Protein AF-A0A7S1W6W3-F1 (afdb_monomer)

Solvent-accessible surface area (backbone atoms only — not comparable to full-atom values): 7417 Å² total; per-residue (Å²): 113,71,74,59,61,62,49,47,55,61,54,48,54,53,51,39,64,59,42,48,60,51,46,34,70,72,40,81,71,76,44,70,89,75,52,72,69,57,50,52,51,46,44,64,72,44,45,64,67,44,46,53,46,49,52,52,31,54,50,51,26,52,55,46,24,53,50,42,47,70,77,40,65,91,51,51,86,52,29,55,62,51,25,40,52,69,32,45,48,62,43,52,25,50,45,52,53,48,43,44,52,44,49,27,54,73,72,74,42,80,69,84,86,73,88,56,61,75,69,43,42,41,31,69,49,65,35,59,85,78,56,118

Nearest PDB structures (foldseek):
  6rd4-assembly1_M  TM=3.111E-01  e=1.620E+00  Polytomella sp. Pringsheim 198.80

Organism: Alexandrium catenella (NCBI:txid2925)

Foldseek 3Di:
DVVQLVVQQVVLLVLLLVLLVVLCVVQPNQADDQDPVNSVVLSVVLRVVLSVLSVVLVVQLVVQLVVCCVPCVPPNVCSNVVSCLVRVQVSSLVSSVSSSCSSCVSRVHDRPPPPDDPVVSCCVRRCVPPND

Structure (mmCIF, N/CA/C/O backbone):
data_AF-A0A7S1W6W3-F1
#
_entry.id   AF-A0A7S1W6W3-F1
#
loop_
_atom_site.group_PDB
_atom_site.id
_atom_site.type_symbol
_atom_site.label_atom_id
_atom_site.label_alt_id
_atom_site.label_comp_id
_atom_site.label_asym_id
_atom_site.label_entity_id
_atom_site.label_seq_id
_atom_site.pdbx_PDB_ins_code
_atom_site.Cartn_x
_atom_site.Cartn_y
_atom_site.Cartn_z
_atom_site.occupancy
_atom_site.B_iso_or_equiv
_atom_site.auth_seq_id
_atom_site.auth_comp_id
_atom_site.auth_asym_id
_atom_site.auth_atom_id
_atom_site.pdbx_PDB_model_num
ATOM 1 N N . CYS A 1 1 ? 17.643 3.115 -4.913 1.00 47.09 1 CYS A N 1
ATOM 2 C CA . CYS A 1 1 ? 17.000 4.449 -4.948 1.00 47.09 1 CYS A CA 1
ATOM 3 C C . CYS A 1 1 ? 16.582 4.895 -3.543 1.00 47.09 1 CYS A C 1
ATOM 5 O O . CYS A 1 1 ? 15.447 4.639 -3.155 1.00 47.09 1 CYS A O 1
ATOM 7 N N . PRO A 1 2 ? 17.455 5.586 -2.794 1.00 46.28 2 PRO A N 1
ATOM 8 C CA . PRO A 1 2 ? 17.149 6.085 -1.443 1.00 46.28 2 PRO A CA 1
ATOM 9 C C . PRO A 1 2 ? 15.945 7.041 -1.415 1.00 46.28 2 PRO A C 1
ATOM 11 O O . PRO A 1 2 ? 15.123 6.995 -0.506 1.00 46.28 2 PRO A O 1
ATOM 14 N N . ARG A 1 3 ? 15.784 7.840 -2.482 1.00 53.62 3 ARG A N 1
ATOM 15 C CA . ARG A 1 3 ? 14.672 8.792 -2.652 1.00 53.62 3 ARG A CA 1
ATOM 16 C C . ARG A 1 3 ? 13.290 8.120 -2.705 1.00 53.62 3 ARG A C 1
ATOM 18 O O . ARG A 1 3 ? 12.322 8.704 -2.239 1.00 53.62 3 ARG A O 1
ATOM 25 N N . LEU A 1 4 ? 13.198 6.891 -3.226 1.00 51.38 4 LEU A N 1
ATOM 26 C CA . LEU A 1 4 ? 11.931 6.147 -3.314 1.00 51.38 4 LEU A CA 1
ATOM 27 C C . LEU A 1 4 ? 11.570 5.464 -1.988 1.00 51.38 4 LEU A C 1
ATOM 29 O O . LEU A 1 4 ? 10.402 5.435 -1.616 1.00 51.38 4 LEU A O 1
ATOM 33 N N . ALA A 1 5 ? 12.569 4.981 -1.242 1.00 52.84 5 ALA A N 1
ATOM 34 C CA . ALA A 1 5 ? 12.357 4.413 0.090 1.00 52.84 5 ALA A CA 1
ATOM 35 C C . ALA A 1 5 ? 11.894 5.481 1.098 1.00 52.84 5 ALA A C 1
ATOM 37 O O . ALA A 1 5 ? 10.983 5.230 1.882 1.00 52.84 5 ALA A O 1
ATOM 38 N N . GLY A 1 6 ? 12.456 6.696 1.022 1.00 58.56 6 GLY A N 1
ATOM 39 C CA . GLY A 1 6 ? 12.026 7.827 1.850 1.00 58.56 6 GLY A CA 1
ATOM 40 C C . GLY A 1 6 ? 10.594 8.291 1.560 1.00 58.56 6 GLY A C 1
ATOM 41 O O . GLY A 1 6 ? 9.877 8.653 2.485 1.00 58.56 6 GLY A O 1
ATOM 42 N N . ALA A 1 7 ? 10.143 8.218 0.302 1.00 66.50 7 ALA A N 1
ATOM 43 C CA . ALA A 1 7 ? 8.774 8.572 -0.083 1.00 66.50 7 ALA A CA 1
ATOM 44 C C . ALA A 1 7 ? 7.724 7.532 0.354 1.00 66.50 7 ALA A C 1
ATOM 46 O O . ALA A 1 7 ? 6.548 7.867 0.498 1.00 66.50 7 ALA A O 1
ATOM 47 N N . ALA A 1 8 ? 8.130 6.282 0.604 1.00 67.00 8 ALA A N 1
ATOM 48 C CA . ALA A 1 8 ? 7.211 5.217 0.996 1.00 67.00 8 ALA A CA 1
ATOM 49 C C . ALA A 1 8 ? 6.526 5.501 2.344 1.00 67.00 8 ALA A C 1
ATOM 51 O O . ALA A 1 8 ? 5.333 5.236 2.484 1.00 67.00 8 ALA A O 1
ATOM 52 N N . LEU A 1 9 ? 7.259 6.066 3.308 1.00 74.44 9 LEU A N 1
ATOM 53 C CA . LEU A 1 9 ? 6.771 6.363 4.660 1.00 74.44 9 LEU A CA 1
ATOM 54 C C . LEU A 1 9 ? 5.672 7.446 4.671 1.00 74.44 9 LEU A C 1
ATOM 56 O O . LEU A 1 9 ? 4.576 7.159 5.155 1.00 74.44 9 LEU A O 1
ATOM 60 N N . PRO A 1 10 ? 5.886 8.651 4.102 1.00 80.00 10 PRO A N 1
ATOM 61 C CA . PRO A 1 10 ? 4.853 9.686 4.043 1.00 80.00 10 PRO A CA 1
ATOM 62 C C . PRO A 1 10 ? 3.596 9.233 3.296 1.00 80.00 10 PRO A C 1
ATOM 64 O O . PRO A 1 10 ? 2.485 9.474 3.762 1.00 80.00 10 PRO A O 1
ATOM 67 N N . ILE A 1 11 ? 3.760 8.527 2.169 1.00 75.94 11 ILE A N 1
ATOM 68 C CA . ILE A 1 11 ? 2.632 8.014 1.378 1.00 75.94 11 ILE A CA 1
ATOM 69 C C . ILE A 1 11 ? 1.786 7.044 2.210 1.00 75.94 11 ILE A C 1
ATOM 71 O O . ILE A 1 11 ? 0.556 7.103 2.159 1.00 75.94 11 ILE A O 1
ATOM 75 N N . GLN A 1 12 ? 2.419 6.175 3.002 1.00 76.62 12 GLN A N 1
ATOM 76 C CA . GLN A 1 12 ? 1.704 5.248 3.881 1.00 76.62 12 GLN A CA 1
ATOM 77 C C . GLN A 1 12 ? 0.970 5.967 5.002 1.00 76.62 12 GLN A C 1
ATOM 79 O O . GLN A 1 12 ? -0.212 5.703 5.202 1.00 76.62 12 GLN A O 1
ATOM 84 N N . VAL A 1 13 ? 1.631 6.900 5.694 1.00 82.44 13 VAL A N 1
ATOM 85 C CA . VAL A 1 13 ? 0.998 7.656 6.784 1.00 82.44 13 VAL A CA 1
ATOM 86 C C . VAL A 1 13 ? -0.251 8.367 6.273 1.00 82.44 13 VAL A C 1
ATOM 88 O O . VAL A 1 13 ? -1.313 8.224 6.872 1.00 82.44 13 VAL A O 1
ATOM 91 N N . VAL A 1 14 ? -0.156 9.056 5.132 1.00 84.25 14 VAL A N 1
ATOM 92 C CA . VAL A 1 14 ? -1.305 9.740 4.521 1.00 84.25 14 VAL A CA 1
ATOM 93 C C . VAL A 1 14 ? -2.383 8.744 4.090 1.00 84.25 14 VAL A C 1
ATOM 95 O O . VAL A 1 14 ? -3.562 8.979 4.340 1.00 84.25 14 VAL A O 1
ATOM 98 N N . THR A 1 15 ? -2.004 7.613 3.486 1.00 81.56 15 THR A N 1
ATOM 99 C CA . THR A 1 15 ? -2.967 6.582 3.064 1.00 81.56 15 THR A CA 1
ATOM 100 C C . THR A 1 15 ? -3.772 6.066 4.256 1.00 81.56 15 THR A C 1
ATOM 102 O O . THR A 1 15 ? -5.001 6.033 4.200 1.00 81.56 15 THR A O 1
ATOM 105 N N . VAL A 1 16 ? -3.106 5.688 5.349 1.00 81.94 16 VAL A N 1
ATOM 106 C CA . VAL A 1 16 ? -3.778 5.151 6.539 1.00 81.94 16 VAL A CA 1
ATOM 107 C C . VAL A 1 16 ? -4.614 6.226 7.225 1.00 81.94 16 VAL A C 1
ATOM 109 O O . VAL A 1 16 ? -5.774 5.972 7.539 1.00 81.94 16 VAL A O 1
ATOM 112 N N . GLU A 1 17 ? -4.069 7.433 7.397 1.00 85.75 17 GLU A N 1
ATOM 113 C CA . GLU A 1 17 ? -4.769 8.554 8.038 1.00 85.75 17 GLU A CA 1
ATOM 114 C C . GLU A 1 17 ? -6.087 8.876 7.331 1.00 85.75 17 GLU A C 1
ATOM 116 O O . GLU A 1 17 ? -7.098 9.076 7.999 1.00 85.75 17 GLU A O 1
ATOM 121 N N . ARG A 1 18 ? -6.105 8.820 5.994 1.00 85.88 18 ARG A N 1
ATOM 122 C CA . ARG A 1 18 ? -7.312 9.037 5.188 1.00 85.88 18 ARG A CA 1
ATOM 123 C C . ARG A 1 18 ? -8.241 7.828 5.126 1.00 85.88 18 ARG A C 1
ATOM 125 O O . ARG A 1 18 ? -9.445 8.010 4.964 1.00 85.88 18 ARG A O 1
ATOM 132 N N . THR A 1 19 ? -7.720 6.614 5.292 1.00 83.69 19 THR A N 1
ATOM 133 C CA . THR A 1 19 ? -8.529 5.382 5.265 1.00 83.69 19 THR A CA 1
ATOM 134 C C . THR A 1 19 ? -9.325 5.187 6.558 1.00 83.69 19 THR A C 1
ATOM 136 O O . THR A 1 19 ? -10.454 4.707 6.512 1.00 83.69 19 THR A O 1
ATOM 139 N N . ILE A 1 20 ? -8.790 5.589 7.714 1.00 85.56 20 ILE A N 1
ATOM 140 C CA . ILE A 1 20 ? -9.471 5.441 9.013 1.00 85.56 20 ILE A CA 1
ATOM 141 C C . ILE A 1 20 ? -10.851 6.132 9.059 1.00 85.56 20 ILE A C 1
ATOM 143 O O . ILE A 1 20 ? -11.826 5.454 9.382 1.00 85.56 20 ILE A O 1
ATOM 147 N N . PRO A 1 21 ? -11.002 7.433 8.729 1.00 84.38 21 PRO A N 1
ATOM 148 C CA . PRO A 1 21 ? -12.312 8.085 8.752 1.00 84.38 21 PRO A CA 1
ATOM 149 C C . PRO A 1 21 ? -13.273 7.491 7.717 1.00 84.38 21 PRO A C 1
ATOM 151 O O . PRO A 1 21 ? -14.468 7.403 7.983 1.00 84.38 21 PRO A O 1
ATOM 154 N N . GLN A 1 22 ? -12.769 7.021 6.568 1.00 83.00 22 GLN A N 1
ATOM 155 C CA . GLN A 1 22 ? -13.592 6.296 5.596 1.00 83.00 22 GLN A CA 1
ATOM 156 C C . GLN A 1 22 ? -14.131 4.991 6.191 1.00 83.00 22 GLN A C 1
ATOM 158 O O . GLN A 1 22 ? -15.320 4.716 6.069 1.00 83.00 22 GLN A O 1
ATOM 163 N N . ALA A 1 23 ? -13.285 4.215 6.874 1.00 78.56 23 ALA A N 1
ATOM 164 C CA . ALA A 1 23 ? -13.695 2.971 7.516 1.00 78.56 23 ALA A CA 1
ATOM 165 C C . ALA A 1 23 ? -14.751 3.210 8.606 1.00 78.56 23 ALA A C 1
ATOM 167 O O . ALA A 1 23 ? -15.712 2.452 8.684 1.00 78.56 23 ALA A O 1
ATOM 168 N N . VAL A 1 24 ? -14.604 4.277 9.402 1.00 81.19 24 VAL A N 1
ATOM 169 C CA . VAL A 1 24 ? -15.579 4.672 10.433 1.00 81.19 24 VAL A CA 1
ATOM 170 C C . VAL A 1 24 ? -16.913 5.072 9.802 1.00 81.19 24 VAL A C 1
ATOM 172 O O . VAL A 1 24 ? -17.945 4.517 10.175 1.00 81.19 24 VAL A O 1
ATOM 175 N N . ASN A 1 25 ? -16.904 5.957 8.803 1.00 82.06 25 ASN A N 1
ATOM 176 C CA . ASN A 1 25 ? -18.128 6.424 8.141 1.00 82.06 25 ASN A CA 1
ATOM 177 C C . ASN A 1 25 ? -18.878 5.291 7.424 1.00 82.06 25 ASN A C 1
ATOM 179 O O . ASN A 1 25 ? -20.104 5.248 7.445 1.00 82.06 25 ASN A O 1
ATOM 183 N N . LEU A 1 26 ? -18.146 4.354 6.815 1.00 79.69 26 LEU A N 1
ATOM 184 C CA . LEU A 1 26 ? -18.716 3.207 6.102 1.00 79.69 26 LEU A CA 1
ATOM 185 C C . LEU A 1 26 ? -19.070 2.030 7.023 1.00 79.69 26 LEU A C 1
ATOM 187 O O . LEU A 1 26 ? -19.617 1.037 6.553 1.00 79.69 26 LEU A O 1
ATOM 191 N N . SER A 1 27 ? -18.772 2.115 8.322 1.00 74.81 27 SER A N 1
ATOM 192 C CA . SER A 1 27 ? -19.055 1.036 9.279 1.00 74.81 27 SER A CA 1
ATOM 193 C C . SER A 1 27 ? -20.526 0.931 9.690 1.00 74.81 27 SER A C 1
ATOM 195 O O . SER A 1 27 ? -20.874 0.019 10.433 1.00 74.81 27 SER A O 1
ATOM 197 N N . GLY A 1 28 ? -21.388 1.866 9.271 1.00 76.12 28 GLY A N 1
ATOM 198 C CA . GLY A 1 28 ? -22.811 1.856 9.630 1.00 76.12 28 GLY A CA 1
ATOM 199 C C . GLY A 1 28 ? -23.078 2.001 11.135 1.00 76.12 28 GLY A C 1
ATOM 200 O O . GLY A 1 28 ? -24.108 1.542 11.614 1.00 76.12 28 GLY A O 1
ATOM 201 N N . GLY A 1 29 ? -22.146 2.603 11.885 1.00 77.44 29 GLY A N 1
ATOM 202 C CA . GLY A 1 29 ? -22.248 2.790 13.338 1.00 77.44 29 GLY A CA 1
ATOM 203 C C . GLY A 1 29 ? -21.556 1.714 14.183 1.00 77.44 29 GLY A C 1
ATOM 204 O O . GLY A 1 29 ? -21.595 1.804 15.406 1.00 77.44 29 GLY A O 1
ATOM 205 N N . ILE A 1 30 ? -20.894 0.727 13.564 1.00 80.94 30 ILE A N 1
ATOM 206 C CA . ILE A 1 30 ? -20.131 -0.313 14.279 1.00 80.94 30 ILE A CA 1
ATOM 207 C C . ILE A 1 30 ? -18.864 0.267 14.923 1.00 80.94 30 ILE A C 1
ATOM 209 O O . ILE A 1 30 ? -18.482 -0.138 16.021 1.00 80.94 30 ILE A O 1
ATOM 213 N N . LEU A 1 31 ? -18.187 1.196 14.241 1.00 84.12 31 LEU A N 1
ATOM 214 C CA . LEU A 1 31 ? -16.973 1.826 14.754 1.00 84.12 31 LEU A CA 1
ATOM 215 C C . LEU A 1 31 ? -17.297 3.172 15.418 1.00 84.12 31 LEU A C 1
ATOM 217 O O . LEU A 1 31 ? -17.999 3.989 14.817 1.00 84.12 31 LEU A O 1
ATOM 221 N N . PRO A 1 32 ? -16.755 3.448 16.619 1.00 85.06 32 PRO A N 1
ATOM 222 C CA . PRO A 1 32 ? -16.920 4.743 17.267 1.00 85.06 32 PRO A CA 1
ATOM 223 C C . PRO A 1 32 ? -16.131 5.839 16.533 1.00 85.06 32 PRO A C 1
ATOM 225 O O . PRO A 1 32 ? -15.262 5.569 15.696 1.00 85.06 32 PRO A O 1
ATOM 228 N N . SER A 1 33 ? -16.407 7.102 16.870 1.00 85.44 33 SER A N 1
ATOM 229 C CA . SER A 1 33 ? -15.631 8.230 16.349 1.00 85.44 33 SER A CA 1
ATOM 230 C C . SER A 1 33 ? -14.146 8.070 16.705 1.00 85.44 33 SER A C 1
ATOM 232 O O . SER A 1 33 ? -13.789 7.676 17.814 1.00 85.44 33 SER A O 1
ATOM 234 N N . CYS A 1 34 ? -13.260 8.339 15.740 1.00 83.56 34 CYS A N 1
ATOM 235 C CA . CYS A 1 34 ? -11.830 8.059 15.877 1.00 83.56 34 CYS A CA 1
ATOM 236 C C . CYS A 1 34 ? -11.037 9.358 16.129 1.00 83.56 34 CYS A C 1
ATOM 238 O O . CYS A 1 34 ? -10.699 10.070 15.171 1.00 83.56 34 CYS A O 1
ATOM 240 N N . PRO A 1 35 ? -10.736 9.709 17.398 1.00 87.19 35 PRO A N 1
ATOM 241 C CA . PRO A 1 35 ? -9.945 10.893 17.718 1.00 87.19 35 PRO A CA 1
ATOM 242 C C . PRO A 1 35 ? -8.516 10.764 17.173 1.00 87.19 35 PRO A C 1
ATOM 244 O O . PRO A 1 35 ? -8.050 9.691 16.788 1.00 87.19 35 PRO A O 1
ATOM 247 N N . PHE A 1 36 ? -7.790 11.883 17.128 1.00 84.62 36 PHE A N 1
ATOM 248 C CA . PHE A 1 36 ? -6.429 11.915 16.578 1.00 84.62 36 PHE A CA 1
ATOM 249 C C . PHE A 1 36 ? -5.469 10.927 17.271 1.00 84.62 36 PHE A C 1
ATOM 251 O O . PHE A 1 36 ? -4.645 10.302 16.606 1.00 84.62 36 PHE A O 1
ATOM 258 N N . SER A 1 37 ? -5.618 10.720 18.583 1.00 85.44 37 SER A N 1
ATOM 259 C CA . SER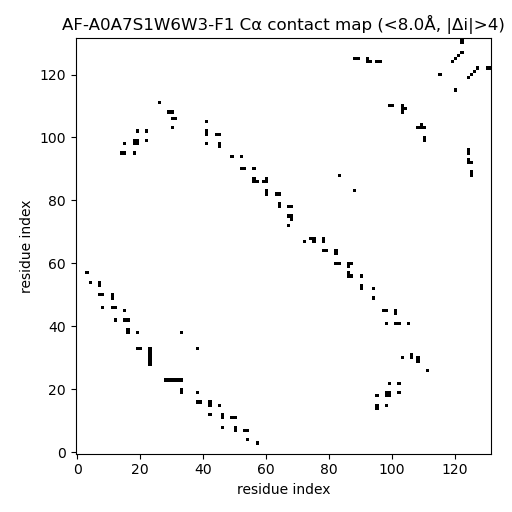 A 1 37 ? -4.829 9.754 19.359 1.00 85.44 37 SER A CA 1
ATOM 260 C C . SER A 1 37 ? -5.025 8.307 18.886 1.00 85.44 37 SER A C 1
ATOM 262 O O . SER A 1 37 ? -4.041 7.597 18.664 1.00 85.44 37 SER A O 1
ATOM 264 N N . SER A 1 38 ? -6.271 7.882 18.659 1.00 87.12 38 SER A N 1
ATOM 265 C CA . SER A 1 38 ? -6.600 6.556 18.116 1.00 87.12 38 SER A CA 1
ATOM 266 C C . SER A 1 38 ? -6.080 6.396 16.689 1.00 87.12 38 SER A C 1
ATOM 268 O O . SER A 1 38 ? -5.468 5.377 16.367 1.00 87.12 38 SER A O 1
ATOM 270 N N . ARG A 1 39 ? -6.214 7.436 15.852 1.00 86.56 39 ARG A N 1
ATOM 271 C CA . ARG A 1 39 ? -5.663 7.431 14.488 1.00 86.56 39 ARG A CA 1
ATOM 272 C C . ARG A 1 39 ? -4.153 7.213 14.477 1.00 86.56 39 ARG A C 1
ATOM 274 O O . ARG A 1 39 ? -3.663 6.373 13.726 1.00 86.56 39 ARG A O 1
ATOM 281 N N . LEU A 1 40 ? -3.419 7.912 15.342 1.00 87.69 40 LEU A N 1
ATOM 282 C CA . LEU A 1 40 ? -1.968 7.763 15.445 1.00 87.69 40 LEU A CA 1
ATOM 283 C C . LEU A 1 40 ? -1.565 6.355 15.909 1.00 87.69 40 LEU A C 1
ATOM 285 O O . LEU A 1 40 ? -0.579 5.805 15.418 1.00 87.69 40 LEU A O 1
ATOM 289 N N . SER A 1 41 ? -2.333 5.755 16.822 1.00 87.25 41 SER A N 1
ATOM 290 C CA . SER A 1 41 ? -2.107 4.378 17.275 1.00 87.25 41 SER A CA 1
ATOM 291 C C . SER A 1 41 ? -2.298 3.363 16.141 1.00 87.25 41 SER A C 1
ATOM 293 O O . SER A 1 41 ? -1.429 2.518 15.918 1.00 87.25 41 SER A O 1
ATOM 295 N N . ILE A 1 42 ? -3.370 3.503 15.353 1.00 86.25 42 ILE A N 1
ATOM 296 C CA . ILE A 1 42 ? -3.641 2.650 14.184 1.00 86.25 42 ILE A CA 1
ATOM 297 C C . ILE A 1 42 ? -2.531 2.788 13.133 1.00 86.25 42 ILE A C 1
ATOM 299 O O . ILE A 1 42 ? -2.031 1.781 12.628 1.00 86.25 42 ILE A O 1
ATOM 303 N N . VAL A 1 43 ? -2.093 4.019 12.843 1.00 86.69 43 VAL A N 1
ATOM 304 C CA . VAL A 1 43 ? -0.970 4.274 11.925 1.00 86.69 43 VAL A CA 1
ATOM 305 C C . VAL A 1 43 ? 0.283 3.545 12.401 1.00 86.69 43 VAL A C 1
ATOM 307 O O . VAL A 1 43 ? 0.886 2.812 11.622 1.00 86.69 43 VAL A O 1
ATOM 310 N N . ARG A 1 44 ? 0.649 3.676 13.683 1.00 86.81 44 ARG A N 1
ATOM 311 C CA . ARG A 1 44 ? 1.846 3.030 14.248 1.00 86.81 44 ARG A CA 1
ATOM 312 C C . ARG A 1 44 ? 1.827 1.509 14.101 1.00 86.81 44 ARG A C 1
ATOM 314 O O . ARG A 1 44 ? 2.854 0.935 13.755 1.00 86.81 44 ARG A O 1
ATOM 321 N N . GLN A 1 45 ? 0.678 0.868 14.311 1.00 84.06 45 GLN A N 1
ATOM 322 C CA . GLN A 1 45 ? 0.532 -0.583 14.136 1.00 84.06 45 GLN A CA 1
ATOM 323 C C . GLN A 1 45 ? 0.659 -1.013 12.666 1.00 84.06 45 GLN A C 1
ATOM 325 O O . GLN A 1 45 ? 1.152 -2.102 12.377 1.00 84.06 45 GLN A O 1
ATOM 330 N N . GLY A 1 46 ? 0.232 -0.157 11.733 1.00 79.81 46 GLY A N 1
ATOM 331 C CA . GLY A 1 46 ? 0.307 -0.413 10.295 1.00 79.81 46 GLY A CA 1
ATOM 332 C C . GLY A 1 46 ? 1.676 -0.152 9.664 1.00 79.81 46 GLY A C 1
ATOM 333 O O . GLY A 1 46 ? 1.943 -0.702 8.598 1.00 79.81 46 GLY A O 1
ATOM 334 N N . LEU A 1 47 ? 2.547 0.638 10.305 1.00 81.31 47 LEU A N 1
ATOM 335 C CA . LEU A 1 47 ? 3.798 1.122 9.705 1.00 81.31 47 LEU A CA 1
ATOM 336 C C . LEU A 1 47 ? 4.683 -0.003 9.163 1.00 81.31 47 LEU A C 1
ATOM 338 O O . LEU A 1 47 ? 5.061 0.028 8.000 1.00 81.31 47 LEU A O 1
ATOM 342 N N . VAL A 1 48 ? 5.012 -1.002 9.980 1.00 81.94 48 VAL A N 1
ATOM 343 C CA . VAL A 1 48 ? 5.961 -2.058 9.588 1.00 81.94 48 VAL A CA 1
ATOM 344 C C . VAL A 1 48 ? 5.435 -2.939 8.443 1.00 81.94 48 VAL A C 1
ATOM 346 O O . VAL A 1 48 ? 6.115 -3.025 7.415 1.00 81.94 48 VAL A O 1
ATOM 349 N N . PRO A 1 49 ? 4.250 -3.579 8.546 1.00 80.81 49 PRO A N 1
ATOM 350 C CA . PRO A 1 49 ? 3.771 -4.463 7.481 1.00 80.81 49 PRO A CA 1
ATOM 351 C C . PRO A 1 49 ? 3.475 -3.709 6.177 1.00 80.81 49 PRO A C 1
ATOM 353 O O . PRO A 1 49 ? 3.749 -4.216 5.089 1.00 80.81 49 PRO A O 1
ATOM 356 N N . GLN A 1 50 ? 2.969 -2.476 6.259 1.00 82.69 50 GLN A N 1
ATOM 357 C CA . GLN A 1 50 ? 2.686 -1.674 5.068 1.00 82.69 50 GLN A CA 1
ATOM 358 C C . GLN A 1 50 ? 3.965 -1.124 4.432 1.00 82.69 50 GLN A C 1
ATOM 360 O O . GLN A 1 50 ? 4.046 -1.038 3.203 1.00 82.69 50 GLN A O 1
ATOM 365 N N . PHE A 1 51 ? 4.989 -0.828 5.239 1.00 83.38 51 PHE A N 1
ATOM 366 C CA . PHE A 1 51 ? 6.296 -0.423 4.739 1.00 83.38 51 PHE A CA 1
ATOM 367 C C . PHE A 1 51 ? 6.968 -1.541 3.969 1.00 83.38 51 PHE A C 1
ATOM 369 O O . PHE A 1 51 ? 7.435 -1.302 2.856 1.00 83.38 51 PHE A O 1
ATOM 376 N N . ALA A 1 52 ? 6.944 -2.760 4.506 1.00 82.81 52 ALA A N 1
ATOM 377 C CA . ALA A 1 52 ? 7.456 -3.930 3.808 1.00 82.81 52 ALA A CA 1
ATOM 378 C C . ALA A 1 52 ? 6.762 -4.119 2.448 1.00 82.81 52 ALA A C 1
ATOM 380 O O . ALA A 1 52 ? 7.432 -4.276 1.429 1.00 82.81 52 ALA A O 1
ATOM 381 N N . LEU A 1 53 ? 5.430 -4.006 2.398 1.00 84.94 53 LEU A N 1
ATOM 382 C CA . LEU A 1 53 ? 4.679 -4.135 1.147 1.00 84.94 53 LEU A CA 1
ATOM 383 C C . LEU A 1 53 ? 4.995 -3.038 0.130 1.00 84.94 53 LEU A C 1
ATOM 385 O O . LEU A 1 53 ? 5.179 -3.343 -1.048 1.00 84.94 53 LEU A O 1
ATOM 389 N N . LYS A 1 54 ? 5.114 -1.771 0.551 1.00 84.81 54 LYS A N 1
ATOM 390 C CA . LYS A 1 54 ? 5.553 -0.702 -0.362 1.00 84.81 54 LYS A CA 1
ATOM 391 C C . LYS A 1 54 ? 6.989 -0.879 -0.820 1.00 84.81 54 LYS A C 1
ATOM 393 O O . LYS A 1 54 ? 7.287 -0.599 -1.976 1.00 84.81 54 LYS A O 1
ATOM 398 N N . PHE A 1 55 ? 7.871 -1.343 0.055 1.00 83.12 55 PHE A N 1
ATOM 399 C CA . PHE A 1 55 ? 9.252 -1.611 -0.309 1.00 83.12 55 PHE A CA 1
ATOM 400 C C . PHE A 1 55 ? 9.332 -2.691 -1.395 1.00 83.12 55 PHE A C 1
ATOM 402 O O . PHE A 1 55 ? 9.954 -2.467 -2.434 1.00 83.12 55 PHE A O 1
ATOM 409 N N . VAL A 1 56 ? 8.629 -3.813 -1.202 1.00 86.38 56 VAL A N 1
ATOM 410 C CA . VAL A 1 56 ? 8.523 -4.886 -2.202 1.00 86.38 56 VAL A CA 1
ATOM 411 C C . VAL A 1 56 ? 7.902 -4.361 -3.497 1.00 86.38 56 VAL A C 1
ATOM 413 O O . VAL A 1 56 ? 8.453 -4.593 -4.568 1.00 86.38 56 VAL A O 1
ATOM 416 N N . GLN A 1 57 ? 6.826 -3.574 -3.421 1.00 89.44 57 GLN A N 1
ATOM 417 C CA . GLN A 1 57 ? 6.199 -2.968 -4.599 1.00 89.44 57 GLN A CA 1
ATOM 418 C C . GLN A 1 57 ? 7.170 -2.094 -5.400 1.00 89.44 57 GLN A C 1
ATOM 420 O O . GLN A 1 57 ? 7.220 -2.203 -6.623 1.00 89.44 57 GLN A O 1
ATOM 425 N N . LEU A 1 58 ? 7.952 -1.244 -4.731 1.00 86.50 58 LEU A N 1
ATOM 426 C CA . LEU A 1 58 ? 8.939 -0.380 -5.380 1.00 86.50 58 LEU A CA 1
ATOM 427 C C . LEU A 1 58 ? 10.099 -1.176 -5.992 1.00 86.50 58 LEU A C 1
ATOM 429 O O . LEU A 1 58 ? 10.613 -0.789 -7.044 1.00 86.50 58 LEU A O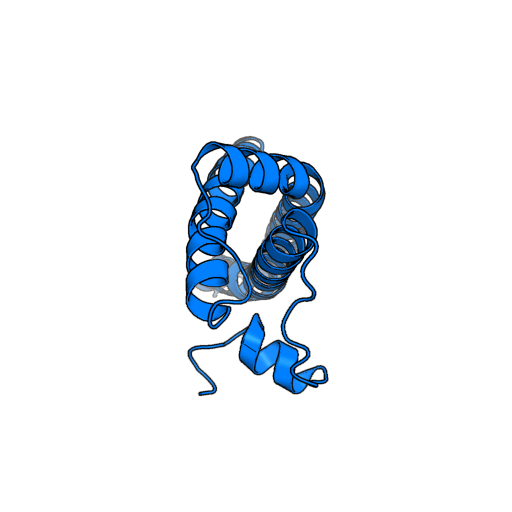 1
ATOM 433 N N . ALA A 1 59 ? 10.498 -2.284 -5.363 1.00 86.81 59 ALA A N 1
ATOM 434 C CA . ALA A 1 59 ? 11.481 -3.203 -5.925 1.00 86.81 59 ALA A CA 1
ATOM 435 C C . ALA A 1 59 ? 10.934 -3.883 -7.192 1.00 86.81 59 ALA A C 1
ATOM 437 O O . ALA A 1 59 ? 11.559 -3.788 -8.246 1.00 86.81 59 ALA A O 1
ATOM 438 N N . CYS A 1 60 ? 9.730 -4.462 -7.133 1.00 88.12 60 CYS A N 1
ATOM 439 C CA . CYS A 1 60 ? 9.069 -5.074 -8.288 1.00 88.12 60 CYS A CA 1
ATOM 440 C C . CYS A 1 60 ? 8.837 -4.071 -9.423 1.00 88.12 60 CYS A C 1
ATOM 442 O O . CYS A 1 60 ? 9.053 -4.404 -10.583 1.00 88.12 60 CYS A O 1
ATOM 444 N N . PHE A 1 61 ? 8.447 -2.833 -9.105 1.00 90.12 61 PHE A N 1
ATOM 445 C CA . PHE A 1 61 ? 8.304 -1.755 -10.085 1.00 90.12 61 PHE A CA 1
ATOM 446 C C . PHE A 1 61 ? 9.607 -1.520 -10.850 1.00 90.12 61 PHE A C 1
ATOM 448 O O . PHE A 1 61 ? 9.591 -1.394 -12.074 1.00 90.12 61 PHE A O 1
ATOM 455 N N . ARG A 1 62 ? 10.736 -1.469 -10.133 1.00 87.12 62 ARG A N 1
ATOM 456 C CA . ARG A 1 62 ? 12.049 -1.246 -10.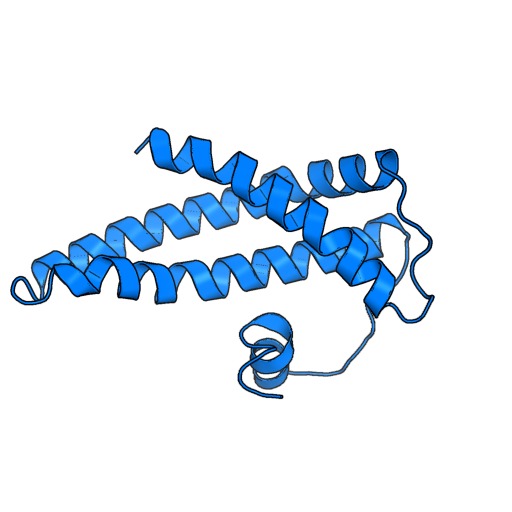737 1.00 87.12 62 ARG A CA 1
ATOM 457 C C . ARG A 1 62 ? 12.416 -2.375 -11.696 1.00 87.12 62 ARG A C 1
ATOM 459 O O . ARG A 1 62 ? 12.789 -2.094 -12.830 1.00 87.12 62 ARG A O 1
ATOM 466 N N . GLU A 1 63 ? 12.298 -3.617 -11.239 1.00 89.69 63 GLU A N 1
ATOM 467 C CA . GLU A 1 63 ? 12.6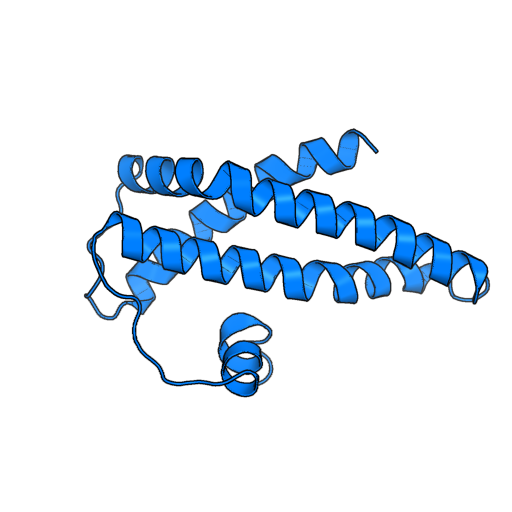61 -4.789 -12.040 1.00 89.69 63 GLU A CA 1
ATOM 468 C C . GLU A 1 63 ? 11.742 -4.937 -13.259 1.00 89.69 63 GLU A C 1
ATOM 470 O O . GLU A 1 63 ? 12.221 -5.127 -14.374 1.00 89.69 63 GLU A O 1
ATOM 475 N N . LEU A 1 64 ? 10.432 -4.731 -13.090 1.00 88.81 64 LEU A N 1
ATOM 476 C CA . LEU A 1 64 ? 9.470 -4.786 -14.190 1.00 88.81 64 LEU A CA 1
ATOM 477 C C . LEU A 1 64 ? 9.711 -3.676 -15.217 1.00 88.81 64 LEU A C 1
ATOM 479 O O . LEU A 1 64 ? 9.670 -3.932 -16.418 1.00 88.81 64 LEU A O 1
ATOM 483 N N . LYS A 1 65 ? 10.007 -2.452 -14.765 1.00 89.12 65 LYS A N 1
ATOM 484 C CA . LYS A 1 65 ? 10.365 -1.358 -15.669 1.00 89.12 65 LYS A CA 1
ATOM 485 C C . LYS A 1 65 ? 11.614 -1.710 -16.481 1.00 89.12 65 LYS A C 1
ATOM 487 O O . LYS A 1 65 ? 11.595 -1.545 -17.696 1.00 89.12 65 LYS A O 1
ATOM 492 N N . PHE A 1 66 ? 12.679 -2.189 -15.837 1.00 89.38 66 PHE A N 1
ATOM 493 C CA . PHE A 1 66 ? 13.914 -2.537 -16.544 1.00 89.38 66 PHE A CA 1
ATOM 494 C C . PHE A 1 66 ? 13.735 -3.714 -17.505 1.00 89.38 66 PHE A C 1
ATOM 496 O O . PHE A 1 66 ? 14.297 -3.681 -18.597 1.00 89.38 66 PHE A O 1
ATOM 503 N N . ALA A 1 67 ? 12.904 -4.697 -17.155 1.00 90.12 67 ALA A N 1
ATOM 504 C CA . ALA A 1 67 ? 12.528 -5.764 -18.074 1.00 90.12 67 ALA A CA 1
ATOM 505 C C . ALA A 1 67 ? 11.803 -5.205 -19.311 1.00 90.12 67 ALA A C 1
ATOM 507 O O . ALA A 1 67 ? 12.202 -5.490 -20.437 1.00 90.12 67 ALA A O 1
ATOM 508 N N . LEU A 1 68 ? 10.792 -4.349 -19.125 1.00 87.81 68 LEU A N 1
ATOM 509 C CA . LEU A 1 68 ? 10.072 -3.715 -20.238 1.00 87.81 68 LEU A CA 1
ATOM 510 C C . LEU A 1 68 ? 11.001 -2.852 -21.107 1.00 87.81 68 LEU A C 1
ATOM 512 O O . LEU A 1 68 ? 10.940 -2.929 -22.334 1.00 87.81 68 LEU A O 1
ATOM 516 N N . ASP A 1 69 ? 11.902 -2.082 -20.486 1.00 88.44 69 ASP A N 1
ATOM 517 C CA . ASP A 1 69 ? 12.908 -1.268 -21.182 1.00 88.44 69 ASP A CA 1
ATOM 518 C C . ASP A 1 69 ? 13.855 -2.116 -22.049 1.00 88.44 69 ASP A C 1
ATOM 520 O O . ASP A 1 69 ? 14.304 -1.629 -23.091 1.00 88.44 69 ASP A O 1
ATOM 524 N N . ALA A 1 70 ? 14.141 -3.359 -21.644 1.00 88.31 70 ALA A N 1
ATOM 525 C CA . ALA A 1 70 ? 14.966 -4.301 -22.398 1.00 88.31 70 ALA A CA 1
ATOM 526 C C . ALA A 1 70 ? 14.202 -4.973 -23.554 1.00 88.31 70 ALA A C 1
ATOM 528 O O . ALA A 1 70 ? 14.763 -5.130 -24.636 1.00 88.31 70 ALA A O 1
ATOM 529 N N 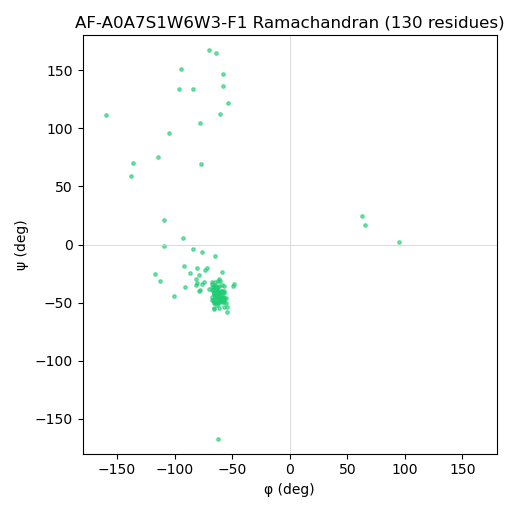. PHE A 1 71 ? 12.932 -5.341 -23.352 1.00 88.06 71 PHE A N 1
ATOM 530 C CA . PHE A 1 71 ? 12.135 -6.052 -24.360 1.00 88.06 71 PHE A CA 1
ATOM 531 C C . PHE A 1 71 ? 11.537 -5.147 -25.442 1.00 88.06 71 PHE A C 1
ATOM 533 O O . PHE A 1 71 ? 11.412 -5.582 -26.584 1.00 88.06 71 PHE A O 1
ATOM 540 N N . SER A 1 72 ? 11.163 -3.904 -25.115 1.00 83.69 72 SER A N 1
ATOM 541 C CA . SER A 1 72 ? 10.503 -3.003 -26.073 1.00 83.69 72 SER A CA 1
ATOM 542 C C . SER A 1 72 ? 11.053 -1.570 -26.029 1.00 83.69 72 SER A C 1
ATOM 544 O O . SER A 1 72 ? 10.367 -0.633 -25.613 1.00 83.69 72 SER A O 1
ATOM 546 N N . PRO A 1 73 ? 12.298 -1.332 -26.482 1.00 82.56 73 PRO A N 1
ATOM 547 C CA . PRO A 1 73 ? 12.949 -0.024 -26.365 1.00 82.56 73 PRO A CA 1
ATOM 548 C C . PRO A 1 73 ? 12.199 1.130 -27.051 1.00 82.56 73 PRO A C 1
ATOM 550 O O . PRO A 1 73 ? 12.377 2.286 -26.664 1.00 82.56 73 PRO A O 1
ATOM 553 N N . SER A 1 74 ? 11.364 0.832 -28.050 1.00 82.81 74 SER A N 1
ATOM 554 C CA . SER A 1 74 ? 10.546 1.803 -28.786 1.00 82.81 74 SER A CA 1
ATOM 555 C C . SER A 1 74 ? 9.370 2.360 -27.971 1.00 82.81 74 SER A C 1
ATOM 557 O O . SER A 1 74 ? 8.895 3.451 -28.274 1.00 82.81 74 SER A O 1
ATOM 559 N N . SER A 1 75 ? 8.928 1.676 -26.906 1.00 85.94 75 SER A N 1
ATOM 560 C CA . SER A 1 75 ? 7.778 2.072 -26.073 1.00 85.94 75 SER A CA 1
ATOM 561 C C . SER A 1 75 ? 8.148 2.566 -24.667 1.00 85.94 75 SER A C 1
ATOM 563 O O . SER A 1 75 ? 7.290 2.616 -23.785 1.00 85.94 75 SER A O 1
ATOM 565 N N . LYS A 1 76 ? 9.399 3.001 -24.446 1.00 80.62 76 LYS A N 1
ATOM 566 C CA . LYS A 1 76 ? 9.931 3.432 -23.130 1.00 80.62 76 LYS A CA 1
ATOM 567 C C . LYS A 1 76 ? 9.057 4.418 -22.353 1.00 80.62 76 LYS A C 1
ATOM 569 O O . LYS A 1 76 ? 9.007 4.356 -21.125 1.00 80.62 76 LYS A O 1
ATOM 574 N N . ALA A 1 77 ? 8.345 5.307 -23.045 1.00 84.31 77 ALA A N 1
ATOM 575 C CA . ALA A 1 77 ? 7.439 6.266 -22.411 1.00 84.31 77 ALA A CA 1
ATOM 576 C C . ALA A 1 77 ? 6.288 5.591 -21.633 1.00 84.31 77 ALA A C 1
ATOM 578 O O . ALA A 1 77 ? 5.822 6.133 -20.633 1.00 84.31 77 ALA A O 1
ATOM 579 N N . LEU A 1 78 ? 5.854 4.398 -22.055 1.00 87.81 78 LEU A N 1
ATOM 580 C CA . LEU A 1 78 ? 4.727 3.668 -21.465 1.00 87.81 78 LEU A CA 1
ATOM 581 C C . LEU A 1 78 ? 5.147 2.701 -20.352 1.00 87.81 78 LEU A C 1
ATOM 583 O O . LEU A 1 78 ? 4.324 2.318 -19.524 1.00 87.81 78 LEU A O 1
ATOM 587 N N . HIS A 1 79 ? 6.424 2.326 -20.282 1.00 87.62 79 HIS A N 1
ATOM 588 C CA . HIS A 1 79 ? 6.878 1.271 -19.376 1.00 87.62 79 HIS A CA 1
ATOM 589 C C . HIS A 1 79 ? 6.735 1.638 -17.904 1.00 87.62 79 HIS A C 1
ATOM 591 O O . HIS A 1 79 ? 6.306 0.812 -17.105 1.00 87.62 79 HIS A O 1
ATOM 597 N N . ALA A 1 80 ? 7.066 2.878 -17.533 1.00 85.44 80 ALA A N 1
ATOM 598 C CA . ALA A 1 80 ? 6.924 3.326 -16.152 1.00 85.44 80 ALA A CA 1
ATOM 599 C C . ALA A 1 80 ? 5.445 3.384 -15.708 1.00 85.44 80 ALA A C 1
ATOM 601 O O . ALA A 1 80 ? 5.142 2.801 -14.669 1.00 85.44 80 ALA A O 1
ATOM 602 N N . PRO A 1 81 ? 4.508 3.988 -16.469 1.00 87.25 81 PRO A N 1
ATOM 603 C CA . PRO A 1 81 ? 3.079 3.907 -16.160 1.00 87.25 81 PRO A CA 1
ATOM 604 C C . PRO A 1 81 ? 2.547 2.472 -16.050 1.00 87.25 81 PRO A C 1
ATOM 606 O O . PRO A 1 81 ? 1.856 2.153 -15.084 1.00 87.25 81 PRO A O 1
ATOM 609 N N . VAL A 1 82 ? 2.901 1.591 -16.992 1.00 87.62 82 VAL A N 1
ATOM 610 C CA . VAL A 1 82 ? 2.439 0.192 -17.007 1.00 87.62 82 VAL A CA 1
ATOM 611 C C . VAL A 1 82 ? 2.999 -0.587 -15.817 1.00 87.62 82 VAL A C 1
ATOM 613 O O . VAL A 1 82 ? 2.240 -1.208 -15.072 1.00 87.62 82 VAL A O 1
ATOM 616 N N . ALA A 1 83 ? 4.309 -0.504 -15.573 1.00 87.19 83 ALA A N 1
ATOM 617 C CA . ALA A 1 83 ? 4.941 -1.164 -14.435 1.00 87.19 83 ALA A CA 1
ATOM 618 C C . ALA A 1 83 ? 4.397 -0.640 -13.100 1.00 87.19 83 ALA A C 1
ATOM 620 O O . ALA A 1 83 ? 4.225 -1.407 -12.147 1.00 87.19 83 ALA A O 1
ATOM 621 N N . TRP A 1 84 ? 4.100 0.660 -13.019 1.00 87.56 84 TRP A N 1
ATOM 622 C CA . TRP A 1 84 ? 3.473 1.245 -11.841 1.00 87.56 84 TRP A CA 1
ATOM 623 C C . TRP A 1 84 ? 2.055 0.717 -11.654 1.00 87.56 84 TRP A C 1
ATOM 625 O O . TRP A 1 84 ? 1.736 0.274 -10.561 1.00 87.56 84 TRP A O 1
ATOM 635 N N . GLY A 1 85 ? 1.224 0.687 -12.698 1.00 85.69 85 GLY A N 1
ATOM 636 C CA . GLY A 1 85 ? -0.131 0.135 -12.627 1.00 85.69 85 GLY A CA 1
ATOM 637 C C . GLY A 1 85 ? -0.143 -1.311 -12.127 1.00 85.69 85 GLY A C 1
ATOM 638 O O . GLY A 1 85 ? -0.829 -1.621 -11.156 1.00 85.69 85 GLY A O 1
ATOM 639 N N . ILE A 1 86 ? 0.690 -2.169 -12.720 1.00 88.88 86 ILE A N 1
ATOM 640 C CA . ILE A 1 86 ? 0.759 -3.599 -12.385 1.00 88.88 86 ILE A CA 1
ATOM 641 C C . ILE A 1 86 ? 1.205 -3.825 -10.937 1.00 88.88 86 ILE A C 1
ATOM 643 O O . ILE A 1 86 ? 0.671 -4.691 -10.250 1.00 88.88 86 ILE A O 1
ATOM 647 N N . THR A 1 87 ? 2.178 -3.054 -10.450 1.00 88.81 87 THR A N 1
ATOM 648 C CA . THR A 1 87 ? 2.759 -3.285 -9.117 1.00 88.81 87 THR A CA 1
ATOM 649 C C . THR A 1 87 ? 2.047 -2.508 -8.012 1.00 88.81 87 THR A C 1
ATOM 651 O O . THR A 1 87 ? 1.885 -3.013 -6.902 1.00 88.81 87 THR A O 1
ATOM 654 N N . ASN A 1 88 ? 1.603 -1.281 -8.288 1.00 86.38 88 ASN A N 1
ATOM 655 C CA . ASN A 1 88 ? 1.014 -0.395 -7.291 1.00 86.38 88 ASN A CA 1
ATOM 656 C C . ASN A 1 88 ? -0.431 -0.760 -6.966 1.00 86.38 88 ASN A C 1
ATOM 658 O O . ASN A 1 88 ? -0.791 -0.686 -5.797 1.00 86.38 88 ASN A O 1
ATOM 662 N N . VAL A 1 89 ? -1.244 -1.154 -7.952 1.00 84.50 89 VAL A N 1
ATOM 663 C CA . VAL A 1 89 ? -2.654 -1.518 -7.730 1.00 84.50 89 VAL A CA 1
ATOM 664 C C . VAL A 1 89 ? -2.798 -2.610 -6.658 1.00 84.50 89 VAL A C 1
ATOM 666 O O . VAL A 1 89 ? -3.394 -2.320 -5.620 1.00 84.50 89 VAL A O 1
ATOM 669 N N . PRO A 1 90 ? -2.195 -3.809 -6.793 1.00 83.31 90 PRO A N 1
ATOM 670 C CA . PRO A 1 90 ? -2.348 -4.861 -5.786 1.00 83.31 90 PRO A CA 1
ATOM 671 C C . PRO A 1 90 ? -1.765 -4.469 -4.421 1.00 83.31 90 PRO A C 1
ATOM 673 O O . PRO A 1 90 ? -2.378 -4.732 -3.386 1.00 83.31 90 PRO A O 1
ATOM 676 N N . ALA A 1 91 ? -0.611 -3.792 -4.396 1.00 85.75 91 ALA A N 1
ATOM 677 C CA . ALA A 1 91 ? 0.011 -3.359 -3.147 1.00 85.75 91 ALA A CA 1
ATOM 678 C C . ALA A 1 91 ? -0.837 -2.311 -2.411 1.00 85.75 91 ALA A C 1
ATOM 680 O O . ALA A 1 91 ? -1.001 -2.386 -1.194 1.00 85.75 91 ALA A O 1
ATOM 681 N N . GLN A 1 92 ? -1.397 -1.339 -3.137 1.00 83.31 92 GLN A N 1
ATOM 682 C CA . GLN A 1 92 ? -2.244 -0.297 -2.564 1.00 83.31 92 GLN A CA 1
ATOM 683 C C . GLN A 1 92 ? -3.565 -0.881 -2.051 1.00 83.31 92 GLN A C 1
ATOM 685 O O . GLN A 1 92 ? -4.003 -0.506 -0.965 1.00 83.31 92 GLN A O 1
ATOM 690 N N . SER A 1 93 ? -4.155 -1.841 -2.767 1.00 80.50 93 SER A N 1
ATOM 691 C CA . SER A 1 93 ? -5.343 -2.576 -2.320 1.00 80.50 93 SER A CA 1
ATOM 692 C C . SER A 1 93 ? -5.093 -3.374 -1.045 1.00 80.50 93 SER A C 1
ATOM 694 O O . SER A 1 93 ? -5.909 -3.335 -0.124 1.00 80.50 93 SER A O 1
ATOM 696 N N . ALA A 1 94 ? -3.942 -4.045 -0.945 1.00 80.75 94 ALA A N 1
ATOM 697 C CA . ALA A 1 94 ? -3.545 -4.745 0.272 1.00 80.75 94 ALA A CA 1
ATOM 698 C C . ALA A 1 94 ? -3.358 -3.773 1.450 1.00 80.75 94 ALA A C 1
ATOM 700 O O . ALA A 1 94 ? -3.867 -4.025 2.541 1.00 80.75 94 ALA A O 1
ATOM 701 N N . ILE A 1 95 ? -2.687 -2.634 1.229 1.00 83.38 95 ILE A N 1
ATOM 702 C CA . ILE A 1 95 ? -2.506 -1.566 2.232 1.00 83.38 95 ILE A CA 1
ATOM 703 C C . ILE A 1 95 ? -3.847 -1.027 2.719 1.00 83.38 95 ILE A C 1
ATOM 705 O O . ILE A 1 95 ? -4.061 -0.924 3.926 1.00 83.38 95 ILE A O 1
ATOM 709 N N . TYR A 1 96 ? -4.765 -0.750 1.797 1.00 82.81 96 TYR A N 1
ATOM 710 C CA . TYR A 1 96 ? -6.113 -0.296 2.115 1.00 82.81 96 TYR A CA 1
ATOM 711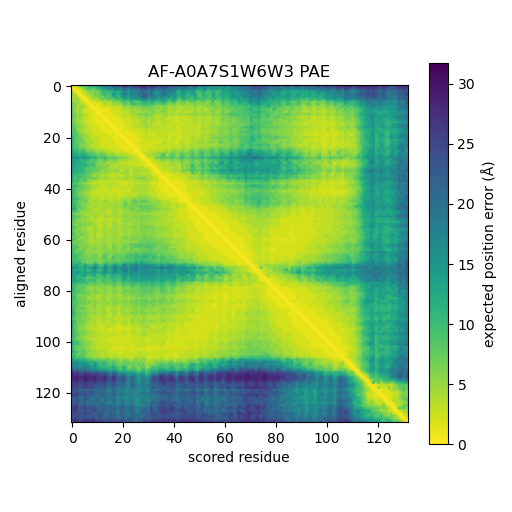 C C . TYR A 1 96 ? -6.885 -1.330 2.948 1.00 82.81 96 TYR A C 1
ATOM 713 O O . TYR A 1 96 ? -7.436 -1.001 4.000 1.00 82.81 96 TYR A O 1
ATOM 721 N N . ALA A 1 97 ? -6.867 -2.602 2.538 1.00 81.81 97 ALA A N 1
ATOM 722 C CA . ALA A 1 97 ? -7.528 -3.681 3.266 1.00 81.81 97 ALA A CA 1
ATOM 723 C C . ALA A 1 97 ? -6.949 -3.874 4.678 1.00 81.81 97 ALA A C 1
ATOM 725 O O . ALA A 1 97 ? -7.713 -4.000 5.637 1.00 81.81 97 ALA A O 1
ATOM 726 N N . MET A 1 98 ? -5.620 -3.831 4.834 1.00 80.50 98 MET A N 1
ATOM 727 C CA . MET A 1 98 ? -4.986 -3.898 6.153 1.00 80.50 98 MET A CA 1
ATOM 728 C C . MET A 1 98 ? -5.308 -2.680 7.013 1.00 80.50 98 MET A C 1
ATOM 730 O O . MET A 1 98 ? -5.523 -2.842 8.206 1.00 80.50 98 MET A O 1
ATOM 734 N N . ALA A 1 99 ? -5.351 -1.469 6.452 1.00 82.50 99 ALA A N 1
ATOM 735 C CA . ALA A 1 99 ? -5.693 -0.269 7.214 1.00 82.50 99 ALA A CA 1
ATOM 736 C C . ALA A 1 99 ? -7.122 -0.352 7.780 1.00 82.50 99 ALA A C 1
ATOM 738 O O . ALA A 1 99 ? -7.342 -0.034 8.951 1.00 82.50 99 ALA A O 1
ATOM 739 N N . ILE A 1 100 ? -8.074 -0.860 6.988 1.00 83.38 100 ILE A N 1
ATOM 740 C CA . ILE A 1 100 ? -9.432 -1.156 7.459 1.00 83.38 100 ILE A CA 1
ATOM 741 C C . ILE A 1 100 ? -9.384 -2.215 8.563 1.00 83.38 100 ILE A C 1
ATOM 743 O O . ILE A 1 100 ? -9.869 -1.962 9.662 1.00 83.38 100 ILE A O 1
ATOM 747 N N . ALA A 1 101 ? -8.764 -3.370 8.312 1.00 81.56 101 ALA A N 1
ATOM 748 C CA . ALA A 1 101 ? -8.698 -4.460 9.285 1.00 81.56 101 ALA A CA 1
ATOM 749 C C . ALA A 1 101 ? -8.059 -4.021 10.615 1.00 81.56 101 ALA A C 1
ATOM 751 O O . ALA A 1 101 ? -8.582 -4.335 11.681 1.00 81.56 101 ALA A O 1
ATOM 752 N N . SER A 1 102 ? -6.981 -3.236 10.565 1.00 83.19 102 SER A N 1
ATOM 753 C CA . SER A 1 102 ? -6.332 -2.653 11.743 1.00 83.19 102 SER A CA 1
ATOM 754 C C . SER A 1 102 ? -7.236 -1.674 12.484 1.00 83.19 102 SER A C 1
ATOM 756 O O . SER A 1 102 ? -7.210 -1.648 13.709 1.00 83.19 102 SER A O 1
ATOM 758 N N . THR A 1 103 ? -8.061 -0.901 11.772 1.00 83.88 103 THR A N 1
ATOM 759 C CA . THR A 1 103 ? -9.044 0.001 12.393 1.00 83.88 103 THR A CA 1
ATOM 760 C C . THR A 1 103 ? -10.081 -0.800 13.182 1.00 83.88 103 THR A C 1
ATOM 762 O O . THR A 1 103 ? -10.292 -0.530 14.359 1.00 83.88 103 THR A O 1
ATOM 765 N N . TYR A 1 104 ? -10.664 -1.838 12.578 1.00 83.62 104 TYR A N 1
ATOM 766 C CA . TYR A 1 104 ? -11.617 -2.723 13.259 1.00 83.62 104 TYR A CA 1
ATOM 767 C C . TYR A 1 104 ? -10.980 -3.446 14.452 1.00 83.62 104 TYR A C 1
ATOM 769 O O . TYR A 1 104 ? -11.521 -3.414 15.557 1.00 83.62 104 TYR A O 1
ATOM 777 N N . LYS A 1 105 ? -9.773 -3.994 14.266 1.00 84.31 105 LYS A N 1
ATOM 778 C CA . LYS A 1 105 ? -8.999 -4.645 15.329 1.00 84.31 105 LYS A CA 1
ATOM 779 C C . LYS A 1 105 ? -8.697 -3.700 16.494 1.00 84.31 105 LYS A C 1
ATOM 781 O O . LYS A 1 105 ? -8.780 -4.123 17.641 1.00 84.31 105 LYS A O 1
ATOM 786 N N . HIS A 1 106 ? -8.363 -2.438 16.218 1.00 86.62 106 HIS A N 1
ATOM 787 C CA . HIS A 1 106 ? -8.076 -1.437 17.248 1.00 86.62 106 HIS A CA 1
ATOM 788 C C . HIS A 1 106 ? -9.278 -1.186 18.167 1.00 86.62 106 HIS A C 1
ATOM 790 O O . HIS A 1 106 ? -9.098 -1.004 19.366 1.00 86.62 106 HIS A O 1
ATOM 796 N N . PHE A 1 107 ? -10.494 -1.225 17.619 1.00 85.62 107 PHE A N 1
ATOM 797 C CA . PHE A 1 107 ? -11.735 -1.053 18.375 1.00 85.62 107 PHE A CA 1
ATOM 798 C C . PHE A 1 107 ? -12.349 -2.372 18.871 1.00 85.62 107 PHE A C 1
ATOM 800 O O . PHE A 1 107 ? -13.445 -2.357 19.423 1.00 85.62 107 PHE A O 1
ATOM 807 N N . GLY A 1 108 ? -11.676 -3.513 18.681 1.00 82.12 108 GLY A N 1
ATOM 808 C CA . GLY A 1 108 ? -12.200 -4.826 19.072 1.00 82.12 108 GLY A CA 1
ATOM 809 C C . GLY A 1 108 ? -13.448 -5.261 18.293 1.00 82.12 108 GLY A C 1
ATOM 810 O O . GLY A 1 108 ? -14.149 -6.172 18.723 1.00 82.12 108 GLY A O 1
ATOM 811 N N . ALA A 1 109 ? -13.732 -4.622 17.156 1.00 81.12 109 ALA A N 1
ATOM 812 C CA . ALA A 1 109 ? -14.866 -4.939 16.301 1.00 81.12 109 ALA A CA 1
ATOM 813 C C . ALA A 1 109 ? -14.449 -5.906 15.185 1.00 81.12 109 ALA A C 1
ATOM 815 O O . ALA A 1 109 ? -13.308 -5.897 14.719 1.00 81.12 109 ALA A O 1
ATOM 816 N N . SER A 1 110 ? -15.391 -6.723 14.714 1.00 72.31 110 SER A N 1
ATOM 817 C CA . SER A 1 110 ? -15.180 -7.508 13.496 1.00 72.31 110 SER A CA 1
ATOM 818 C C . SER A 1 110 ? -15.505 -6.652 12.271 1.00 72.31 110 SER A C 1
ATOM 820 O O . SER A 1 110 ? -16.541 -5.982 12.274 1.00 72.31 110 SER A O 1
ATOM 822 N N . PRO A 1 111 ? -14.661 -6.650 11.223 1.00 67.44 111 PRO A N 1
ATOM 823 C CA . PRO A 1 111 ? -15.029 -6.030 9.957 1.00 67.44 111 PRO A CA 1
ATOM 824 C C . PRO A 1 111 ? -16.311 -6.683 9.415 1.00 67.44 111 PRO A C 1
ATOM 826 O O . PRO A 1 111 ? -16.513 -7.879 9.649 1.00 67.44 111 PRO A O 1
ATOM 829 N N . PRO A 1 112 ? -17.179 -5.932 8.710 1.00 63.84 112 PRO A N 1
ATOM 830 C CA . PRO A 1 112 ? -18.412 -6.478 8.160 1.00 63.84 112 PRO A CA 1
ATOM 831 C C . PRO A 1 112 ? -18.097 -7.715 7.316 1.00 63.84 112 PRO A C 1
ATOM 833 O O . PRO A 1 112 ? -17.299 -7.656 6.376 1.00 63.84 112 PRO A O 1
ATOM 836 N N . GLN A 1 113 ? -18.698 -8.844 7.694 1.00 56.56 113 GLN A N 1
ATOM 837 C CA . GLN A 1 113 ? -18.560 -10.128 7.012 1.00 56.56 113 GLN A CA 1
ATOM 838 C C . GLN A 1 113 ? -19.424 -10.117 5.742 1.00 56.56 113 GLN A C 1
ATOM 840 O O . GLN A 1 113 ? -20.459 -10.769 5.665 1.00 56.56 113 GLN A O 1
ATOM 845 N N . GLY A 1 114 ? -19.023 -9.320 4.752 1.00 50.66 114 GLY A N 1
ATOM 846 C CA . GLY A 1 114 ? -19.500 -9.461 3.379 1.00 50.66 114 GLY A CA 1
ATOM 847 C C . GLY A 1 114 ? -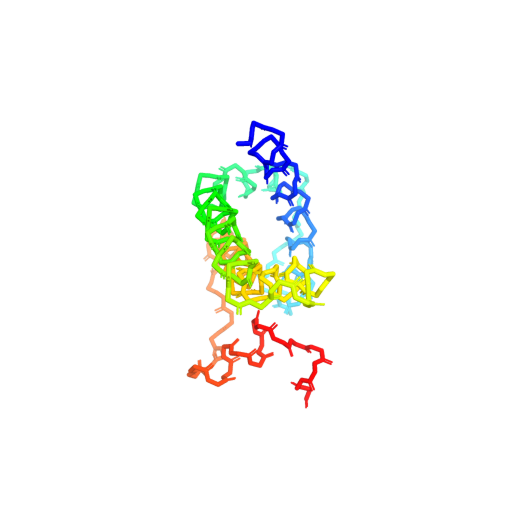18.763 -10.630 2.738 1.00 50.66 114 GLY A C 1
ATOM 848 O O . GLY A 1 114 ? -17.564 -10.534 2.472 1.00 50.66 114 GLY A O 1
ATOM 849 N N . ALA A 1 115 ? -19.455 -11.758 2.605 1.00 48.75 115 ALA A N 1
ATOM 850 C CA . ALA A 1 115 ? -18.962 -12.982 1.997 1.00 48.75 115 ALA A CA 1
ATOM 851 C C . ALA A 1 115 ? -18.577 -12.733 0.541 1.00 48.75 115 ALA A C 1
ATOM 853 O O . ALA A 1 115 ? -19.458 -12.519 -0.275 1.00 48.75 115 ALA A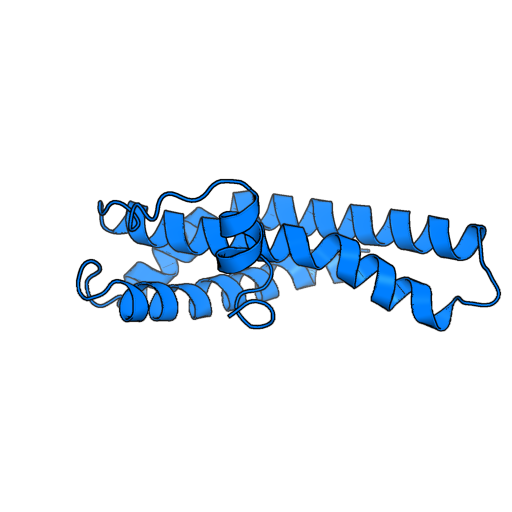 O 1
ATOM 854 N N . GLY A 1 116 ? -17.289 -12.811 0.216 1.00 43.25 116 GLY A N 1
ATOM 855 C CA . GLY A 1 116 ? -16.859 -12.527 -1.138 1.00 43.25 116 GLY A CA 1
ATOM 856 C C . GLY A 1 116 ? -15.505 -13.119 -1.469 1.00 43.25 116 GLY A C 1
ATOM 857 O O . GLY A 1 116 ? -14.483 -12.699 -0.929 1.00 43.25 116 GLY A O 1
ATOM 858 N N . GLY A 1 117 ? -15.498 -14.115 -2.356 1.00 50.78 117 GLY A N 1
ATOM 859 C CA . GLY A 1 117 ? -14.278 -14.717 -2.891 1.00 50.78 117 GLY A CA 1
ATOM 860 C C . GLY A 1 117 ? -13.422 -13.723 -3.688 1.00 50.78 117 GLY A C 1
ATOM 861 O O . GLY A 1 117 ? -13.659 -12.515 -3.693 1.00 50.78 117 GLY A O 1
ATOM 862 N N . LEU A 1 118 ? -12.428 -14.235 -4.420 1.00 47.09 118 LEU A N 1
ATOM 863 C CA . LEU A 1 118 ? -11.452 -13.422 -5.163 1.00 47.09 118 LEU A CA 1
ATOM 864 C C . LEU A 1 118 ? -12.105 -12.326 -6.038 1.00 47.09 118 LEU A C 1
ATOM 866 O O . LEU A 1 118 ? -11.581 -11.221 -6.122 1.00 47.09 118 LEU A O 1
ATOM 870 N N . GLY A 1 119 ? -13.270 -12.600 -6.637 1.00 48.59 119 GLY A N 1
ATOM 871 C CA . GLY A 1 119 ? -14.009 -11.635 -7.460 1.00 48.59 119 GLY A CA 1
ATOM 872 C C . GLY A 1 119 ? -14.574 -10.442 -6.682 1.00 48.59 119 GLY A C 1
ATOM 873 O O . GLY A 1 119 ? -14.527 -9.312 -7.160 1.00 48.59 119 GLY A O 1
ATOM 874 N N . GLU A 1 120 ? -15.039 -10.655 -5.456 1.00 56.69 120 GLU A N 1
ATOM 875 C CA . GLU A 1 120 ? -15.557 -9.582 -4.605 1.00 56.69 120 GLU A CA 1
ATOM 876 C C . GLU A 1 120 ?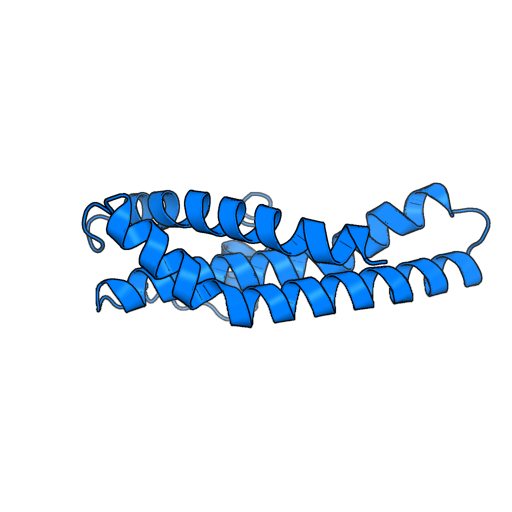 -14.425 -8.832 -3.905 1.00 56.69 120 GLU A C 1
ATOM 878 O O . GLU A 1 120 ? -14.508 -7.623 -3.717 1.00 56.69 120 GLU A O 1
ATOM 883 N N . PHE A 1 121 ? -13.304 -9.505 -3.630 1.00 52.22 121 PHE A N 1
ATOM 884 C CA . PHE A 1 121 ? -12.058 -8.841 -3.255 1.00 52.22 121 PHE A CA 1
ATOM 885 C C . PHE A 1 121 ? -11.568 -7.907 -4.372 1.00 52.22 121 PHE A C 1
ATOM 887 O O . PHE A 1 121 ? -11.237 -6.753 -4.110 1.00 52.22 121 PHE A O 1
ATOM 894 N N . VAL A 1 122 ? -11.579 -8.349 -5.632 1.00 52.59 122 VAL A N 1
ATOM 895 C CA . VAL A 1 122 ? -11.216 -7.491 -6.772 1.00 52.59 122 VAL A CA 1
ATOM 896 C C . VAL A 1 122 ? -12.195 -6.319 -6.898 1.00 52.59 122 VAL A C 1
ATOM 898 O O . VAL A 1 122 ? -11.761 -5.169 -6.970 1.00 52.59 122 VAL A O 1
ATOM 901 N N . ARG A 1 123 ? -13.505 -6.579 -6.840 1.00 52.69 123 ARG A N 1
ATOM 902 C CA . ARG A 1 123 ? -14.548 -5.549 -6.951 1.00 52.69 123 ARG A CA 1
ATOM 903 C C . ARG A 1 123 ? -14.496 -4.528 -5.812 1.00 52.69 123 ARG A C 1
ATOM 905 O O . ARG A 1 123 ? -14.408 -3.334 -6.063 1.00 52.69 123 ARG A O 1
ATOM 912 N N . MET A 1 124 ? -14.485 -4.986 -4.564 1.00 51.88 124 MET A N 1
ATOM 913 C CA . MET A 1 124 ? -14.599 -4.132 -3.376 1.00 51.88 124 MET A CA 1
ATOM 914 C C . MET A 1 124 ? -13.256 -3.571 -2.890 1.00 51.88 124 MET A C 1
ATOM 916 O O . MET A 1 124 ? -13.242 -2.560 -2.187 1.00 51.88 124 MET A O 1
ATOM 920 N N . LYS A 1 125 ? -12.122 -4.226 -3.190 1.00 50.97 125 LYS A N 1
ATOM 921 C CA . LYS A 1 125 ? -10.791 -3.851 -2.661 1.00 50.97 125 LYS A CA 1
ATOM 922 C C . LYS A 1 125 ? -9.784 -3.428 -3.731 1.00 50.97 125 LYS A C 1
ATOM 924 O O . LYS A 1 125 ? -8.869 -2.674 -3.399 1.00 50.97 125 LYS A O 1
ATOM 929 N N . ILE A 1 126 ? -9.922 -3.873 -4.985 1.00 46.62 126 ILE A N 1
ATOM 930 C CA . ILE A 1 126 ? -9.001 -3.502 -6.076 1.00 46.62 126 ILE A CA 1
ATOM 931 C C . ILE A 1 126 ? -9.567 -2.400 -6.972 1.00 46.62 126 ILE A C 1
ATOM 933 O O . ILE A 1 126 ? -8.847 -1.451 -7.279 1.00 46.62 126 ILE A O 1
ATOM 937 N N . MET A 1 127 ? -10.842 -2.472 -7.360 1.00 48.06 127 MET A N 1
ATOM 938 C CA . MET A 1 127 ? -11.442 -1.520 -8.306 1.00 48.06 127 MET A CA 1
ATOM 939 C C . MET A 1 127 ? -12.860 -1.067 -7.901 1.00 48.06 127 MET A C 1
ATOM 941 O O . MET A 1 127 ? -13.790 -1.208 -8.699 1.00 48.06 127 MET A O 1
ATOM 945 N N . PRO A 1 128 ? -13.041 -0.451 -6.714 1.00 39.00 128 PRO A N 1
ATOM 946 C CA . PRO A 1 128 ? -14.364 -0.080 -6.199 1.00 39.00 128 PRO A CA 1
ATOM 947 C C . PRO A 1 128 ? -15.098 0.988 -7.025 1.00 39.00 128 PRO A C 1
ATOM 949 O O . PRO A 1 128 ? -16.268 1.226 -6.779 1.00 39.00 128 PRO A O 1
ATOM 952 N N . GLY A 1 129 ? -14.441 1.643 -7.989 1.00 36.28 129 GLY A N 1
ATOM 953 C CA . GLY A 1 129 ? -15.050 2.666 -8.853 1.00 36.28 129 GLY A CA 1
ATOM 954 C C . GLY A 1 129 ? -15.259 2.257 -10.315 1.00 36.28 129 GLY A C 1
ATOM 955 O O . GLY A 1 129 ? -15.737 3.073 -11.092 1.00 36.28 129 GLY A O 1
ATOM 956 N N . ILE A 1 130 ? -14.860 1.043 -10.714 1.00 39.84 130 ILE A N 1
ATOM 957 C CA . ILE A 1 130 ? -14.951 0.576 -12.115 1.00 39.84 130 ILE A CA 1
ATOM 958 C C . ILE A 1 130 ? -15.970 -0.558 -12.258 1.00 39.84 130 ILE A C 1
ATOM 960 O O . ILE A 1 130 ? -16.647 -0.648 -13.275 1.00 39.84 130 ILE A O 1
ATOM 964 N N . PHE A 1 131 ? -16.128 -1.380 -11.221 1.00 35.81 131 PHE A N 1
ATOM 965 C CA . PHE A 1 131 ? -17.173 -2.395 -11.135 1.00 35.81 131 PHE A CA 1
ATOM 966 C C . PHE A 1 131 ? -18.121 -2.031 -9.991 1.00 35.81 131 PHE A C 1
ATOM 968 O O . PHE A 1 131 ? -18.026 -2.597 -8.900 1.00 35.81 131 PHE A O 1
ATOM 975 N N . TRP A 1 132 ? -18.983 -1.039 -10.221 1.00 35.31 132 TRP A N 1
ATOM 976 C CA . TRP A 1 132 ? -20.087 -0.770 -9.300 1.00 35.31 132 TRP A CA 1
ATOM 977 C C . TRP A 1 132 ? -21.225 -1.759 -9.500 1.00 35.31 132 TRP A C 1
ATOM 979 O O . TRP A 1 132 ? -21.468 -2.189 -10.649 1.00 35.31 132 TRP A O 1
#

pLDDT: mean 76.51, std 14.96, range [35.31, 90.12]

Mean predicted aligned error: 9.0 Å

Radius of gyration: 16.95 Å; Cα contacts (8 Å, |Δi|>4): 96; chains: 1; bounding box: 40×27×48 Å

Sequence (132 aa):
CPRLAGAALPIQVVTVERTIPQAVNLSGGILPSCPFSSRLSIVRQGLVPQFALKFVQLACFRELKFALDAFSPSSKALHAPVAWGITNVPAQSAIYAMAIASTYKHFGASPPQGAGGLGEFVRMKIMPGIFW

Secondary structure (DSSP, 8-state):
-HHHHHHHHHHHHHHHHHHHHHHHHTTTTSSPP--HHHHHHHHHHHHHHHHHHHHHHHHHHHHHHHHHHHH-GGGHHHHHHHHHHHHHHHHHHHHHHHHHHHHHHHTTPPPP-----HHHHIIIII-TTT--